Protein AF-A0A7C0YUF7-F1 (afdb_monomer_lite)

Structure (mmCIF, N/CA/C/O backbone):
data_AF-A0A7C0YUF7-F1
#
_entry.id   AF-A0A7C0YUF7-F1
#
loop_
_atom_site.group_PDB
_atom_site.id
_atom_site.type_symbol
_atom_site.label_atom_id
_atom_site.label_alt_id
_atom_site.label_comp_id
_atom_site.label_asym_id
_atom_site.label_entity_id
_atom_site.label_seq_id
_atom_site.pdbx_PDB_ins_code
_atom_site.Cartn_x
_atom_site.Cartn_y
_atom_site.Cartn_z
_atom_site.occupancy
_atom_site.B_iso_or_equiv
_atom_site.auth_seq_id
_atom_site.auth_comp_id
_atom_site.auth_asym_id
_atom_site.auth_atom_id
_atom_site.pdbx_PDB_model_num
ATOM 1 N N . MET A 1 1 ? 7.130 -9.397 -11.114 1.00 52.28 1 MET A N 1
ATOM 2 C CA . MET A 1 1 ? 7.569 -9.160 -9.724 1.00 52.28 1 MET A CA 1
ATOM 3 C C . MET A 1 1 ? 7.304 -7.732 -9.233 1.00 52.28 1 MET A C 1
ATOM 5 O O . MET A 1 1 ? 6.845 -7.637 -8.111 1.00 52.28 1 MET A O 1
ATOM 9 N N . ASN A 1 2 ? 7.462 -6.641 -10.013 1.00 54.00 2 ASN A N 1
ATOM 10 C CA . ASN A 1 2 ? 7.253 -5.268 -9.478 1.00 54.00 2 ASN A CA 1
ATOM 11 C C . ASN A 1 2 ? 5.897 -4.582 -9.797 1.00 54.00 2 ASN A C 1
ATOM 13 O O . ASN A 1 2 ? 5.569 -3.597 -9.143 1.00 54.00 2 ASN A O 1
ATOM 17 N N . ASP A 1 3 ? 5.058 -5.104 -10.707 1.00 67.81 3 ASP A N 1
ATOM 18 C CA . ASP A 1 3 ? 3.651 -4.647 -10.853 1.00 67.81 3 ASP A CA 1
ATOM 19 C C . ASP A 1 3 ? 2.762 -5.085 -9.678 1.00 67.81 3 ASP A C 1
ATOM 21 O O . ASP A 1 3 ? 1.737 -4.471 -9.381 1.00 67.81 3 ASP A O 1
ATOM 25 N N . GLU A 1 4 ? 3.162 -6.151 -8.982 1.00 83.69 4 GLU A N 1
ATOM 26 C CA . GLU A 1 4 ? 2.404 -6.701 -7.860 1.00 83.69 4 GLU A CA 1
ATOM 27 C C . GLU A 1 4 ? 2.413 -5.766 -6.644 1.00 83.69 4 GLU A C 1
ATOM 29 O O . GLU A 1 4 ? 1.418 -5.723 -5.930 1.00 83.69 4 GLU A O 1
ATOM 34 N N . LEU A 1 5 ? 3.471 -4.967 -6.441 1.00 86.75 5 LEU A N 1
ATOM 35 C CA . LEU A 1 5 ? 3.528 -3.975 -5.362 1.00 86.75 5 LEU A CA 1
ATOM 36 C C . LEU A 1 5 ? 2.506 -2.854 -5.584 1.00 86.75 5 LEU A C 1
ATOM 38 O O . LEU A 1 5 ? 1.699 -2.582 -4.696 1.00 86.75 5 LEU A O 1
ATOM 42 N N . LYS A 1 6 ? 2.493 -2.246 -6.782 1.00 87.62 6 LYS A N 1
ATOM 43 C CA . LYS A 1 6 ? 1.505 -1.210 -7.133 1.00 87.62 6 LYS A CA 1
ATOM 44 C C . LYS A 1 6 ? 0.088 -1.759 -7.009 1.00 87.62 6 LYS A C 1
ATOM 46 O O . LYS A 1 6 ? -0.779 -1.096 -6.448 1.00 87.62 6 LYS A O 1
ATOM 51 N N . ARG A 1 7 ? -0.136 -2.993 -7.478 1.00 89.56 7 ARG A N 1
ATOM 52 C CA . ARG A 1 7 ? -1.4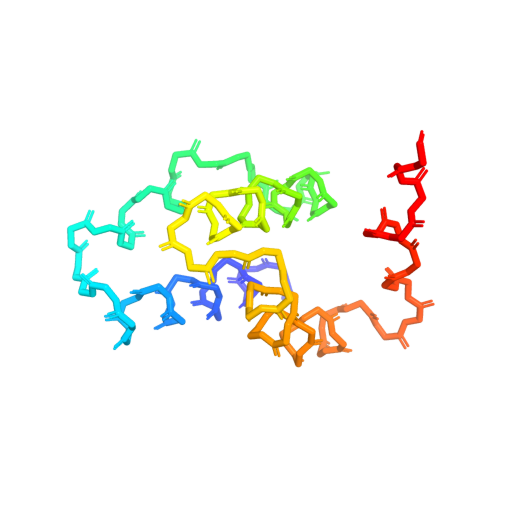42 -3.655 -7.406 1.00 89.56 7 ARG A CA 1
ATOM 53 C C . ARG A 1 7 ? -1.885 -3.921 -5.968 1.00 89.56 7 ARG A C 1
ATOM 55 O O . ARG A 1 7 ? -2.984 -3.512 -5.617 1.00 89.56 7 ARG A O 1
ATOM 62 N N . ASP A 1 8 ? -1.043 -4.538 -5.138 1.00 90.44 8 ASP A N 1
ATOM 63 C CA . ASP A 1 8 ? -1.376 -4.852 -3.740 1.00 90.44 8 ASP A CA 1
ATOM 64 C C . ASP A 1 8 ? -1.697 -3.571 -2.944 1.00 90.44 8 ASP A C 1
ATOM 66 O O . ASP A 1 8 ? -2.670 -3.529 -2.189 1.00 90.44 8 ASP A O 1
ATOM 70 N N . ILE A 1 9 ? -0.923 -2.497 -3.147 1.00 89.94 9 ILE A N 1
ATOM 71 C CA . ILE A 1 9 ? -1.165 -1.190 -2.516 1.00 89.94 9 ILE A CA 1
ATOM 72 C C . ILE A 1 9 ? -2.465 -0.563 -3.028 1.00 89.94 9 ILE A C 1
ATOM 74 O O . ILE A 1 9 ? -3.276 -0.072 -2.244 1.00 89.94 9 ILE A O 1
ATOM 78 N N . LYS A 1 10 ? -2.701 -0.591 -4.341 1.00 90.38 10 LYS A N 1
ATOM 79 C CA . LYS A 1 10 ? -3.928 -0.054 -4.934 1.00 90.38 10 LYS A CA 1
ATOM 80 C C . LYS A 1 10 ? -5.162 -0.801 -4.436 1.00 90.38 10 LYS A C 1
ATOM 82 O O . LYS A 1 10 ? -6.162 -0.166 -4.115 1.00 90.38 10 LYS A O 1
ATOM 87 N N . GLU A 1 11 ? -5.091 -2.125 -4.311 1.00 92.06 11 GLU A N 1
ATOM 88 C CA . GLU A 1 11 ? -6.153 -2.945 -3.720 1.00 92.06 11 GLU A CA 1
ATOM 89 C C . GLU A 1 11 ? -6.379 -2.617 -2.239 1.00 92.06 11 GLU A C 1
ATOM 91 O O . GLU A 1 11 ? -7.528 -2.539 -1.802 1.00 92.06 11 GLU A O 1
ATOM 96 N N . LEU A 1 12 ? -5.312 -2.376 -1.468 1.00 90.81 12 LEU A N 1
ATOM 97 C CA . LEU A 1 12 ? -5.418 -1.906 -0.086 1.00 90.81 12 LEU A CA 1
ATOM 98 C C . LEU A 1 12 ? -6.178 -0.572 -0.018 1.00 90.81 12 LEU A C 1
ATOM 100 O O . LEU A 1 12 ? -7.145 -0.447 0.733 1.00 90.81 12 LEU A O 1
ATOM 104 N N . PHE A 1 13 ? -5.786 0.408 -0.834 1.00 90.06 13 PHE A N 1
ATOM 105 C CA . PHE A 1 13 ? -6.452 1.711 -0.889 1.00 90.06 13 PHE A CA 1
ATOM 106 C C . PHE A 1 13 ? -7.913 1.579 -1.327 1.00 90.06 13 PHE A C 1
ATOM 108 O O . PHE A 1 13 ? -8.788 2.215 -0.741 1.00 90.06 13 PHE A O 1
ATOM 115 N N . LEU A 1 14 ? -8.188 0.718 -2.312 1.00 90.88 14 LEU A N 1
ATOM 116 C CA . LEU A 1 14 ? -9.537 0.434 -2.794 1.00 90.88 14 LEU A CA 1
ATOM 117 C C . LEU A 1 14 ? -10.425 -0.118 -1.675 1.00 90.88 14 LEU A C 1
ATOM 119 O O . LEU A 1 14 ? -11.561 0.322 -1.528 1.00 90.88 14 LEU A O 1
ATOM 123 N N . LYS A 1 15 ? -9.909 -1.058 -0.874 1.00 89.38 15 LYS A N 1
ATOM 124 C CA . LYS A 1 15 ? -10.656 -1.685 0.225 1.00 89.38 15 LYS A CA 1
ATOM 125 C C . LYS A 1 15 ? -10.963 -0.718 1.364 1.00 89.38 15 LYS A C 1
ATOM 127 O O . LYS A 1 15 ? -12.016 -0.837 1.977 1.00 89.38 15 LYS A O 1
ATOM 132 N N . ILE A 1 16 ? -10.054 0.212 1.657 1.00 88.31 16 ILE A N 1
ATOM 133 C CA . ILE A 1 16 ? -10.184 1.110 2.814 1.00 88.31 16 ILE A CA 1
ATOM 134 C C . ILE A 1 16 ? -10.958 2.381 2.461 1.00 88.31 16 ILE A C 1
ATOM 136 O O . ILE A 1 16 ? -11.811 2.817 3.227 1.00 88.31 16 ILE A O 1
ATOM 140 N N . PHE A 1 17 ? -10.657 2.984 1.311 1.00 86.94 17 PHE A N 1
ATOM 141 C CA . PHE A 1 17 ? -11.140 4.319 0.948 1.00 86.94 17 PHE A CA 1
ATOM 142 C C . PHE A 1 17 ? -11.992 4.344 -0.324 1.00 86.94 17 PHE A C 1
ATOM 144 O O . PHE A 1 17 ? -12.544 5.385 -0.684 1.00 86.94 17 PHE A O 1
ATOM 151 N N . GLY A 1 18 ? -12.095 3.217 -1.030 1.00 87.56 18 GLY A N 1
ATOM 152 C CA . GLY A 1 18 ? -12.803 3.126 -2.298 1.00 87.56 18 GLY A CA 1
ATOM 153 C C . GLY A 1 18 ? -11.997 3.611 -3.506 1.00 87.56 18 GLY A C 1
ATOM 154 O O . GLY A 1 18 ? -10.848 4.055 -3.429 1.00 87.56 18 GLY A O 1
ATOM 155 N N . SER A 1 19 ? -12.636 3.522 -4.671 1.00 86.31 19 SER A N 1
ATOM 156 C CA . SER A 1 19 ? -12.015 3.751 -5.983 1.00 86.31 19 SER A CA 1
ATOM 157 C C . SER A 1 19 ? -11.462 5.156 -6.186 1.00 86.31 19 SER A C 1
ATOM 159 O O . SER A 1 19 ? -10.471 5.320 -6.893 1.00 86.31 19 SER A O 1
ATOM 161 N N . ARG A 1 20 ? -12.067 6.173 -5.565 1.00 84.56 20 ARG A N 1
ATOM 162 C CA . ARG A 1 20 ? -11.653 7.569 -5.743 1.00 84.56 20 ARG A CA 1
ATOM 163 C C . ARG A 1 20 ? -10.258 7.825 -5.183 1.00 84.56 20 ARG A C 1
ATOM 165 O O . ARG A 1 20 ? -9.452 8.460 -5.851 1.00 84.56 20 ARG A O 1
ATOM 172 N N . VAL A 1 21 ? -9.982 7.313 -3.988 1.00 84.12 21 VAL A N 1
ATOM 173 C CA . VAL A 1 21 ? -8.691 7.501 -3.317 1.00 84.12 21 VAL A CA 1
ATOM 174 C C . VAL A 1 21 ? -7.652 6.533 -3.875 1.00 84.12 21 VAL A C 1
ATOM 176 O O . VAL A 1 21 ? -6.501 6.911 -4.025 1.00 84.12 21 VAL A O 1
ATOM 179 N N . ALA A 1 22 ? -8.049 5.328 -4.296 1.00 87.31 22 ALA A N 1
ATOM 180 C CA . ALA A 1 22 ? -7.137 4.366 -4.920 1.00 87.31 22 ALA A CA 1
ATOM 181 C C . ALA A 1 22 ? -6.479 4.867 -6.221 1.00 87.31 22 ALA A C 1
ATOM 183 O O . ALA A 1 22 ? -5.411 4.379 -6.578 1.00 87.31 22 ALA A O 1
ATOM 184 N N . LYS A 1 23 ? -7.077 5.850 -6.911 1.00 87.00 23 LYS A N 1
ATOM 185 C CA . LYS A 1 23 ? -6.468 6.497 -8.086 1.00 87.00 23 LYS A CA 1
ATOM 186 C C . LYS A 1 23 ? -5.208 7.298 -7.754 1.00 87.00 23 LYS A C 1
ATOM 188 O O . LYS A 1 23 ? -4.369 7.441 -8.627 1.00 87.00 23 LYS A O 1
ATOM 193 N N . VAL A 1 24 ? -5.034 7.769 -6.514 1.00 86.94 24 VAL A N 1
ATOM 194 C CA . VAL A 1 24 ? -3.813 8.502 -6.122 1.00 86.94 24 VAL A CA 1
ATOM 195 C C . VAL A 1 24 ? -2.560 7.638 -6.282 1.00 86.94 24 VAL A C 1
ATOM 197 O O . VAL A 1 24 ? -1.496 8.140 -6.605 1.00 86.94 24 VAL A O 1
ATOM 200 N N . VAL A 1 25 ? -2.711 6.319 -6.133 1.00 87.25 25 VAL A N 1
ATOM 201 C CA . VAL A 1 25 ? -1.621 5.353 -6.297 1.00 87.25 25 VAL A CA 1
ATOM 202 C C . VAL A 1 25 ? -1.121 5.312 -7.743 1.00 87.25 25 VAL A C 1
ATOM 204 O O . VAL A 1 25 ? 0.027 4.948 -7.988 1.00 87.25 25 VAL A O 1
ATOM 207 N N . ASP A 1 26 ? -1.968 5.669 -8.712 1.00 85.56 26 ASP A N 1
ATOM 208 C CA . ASP A 1 26 ? -1.561 5.741 -10.113 1.00 85.56 26 ASP A CA 1
ATOM 209 C C . ASP A 1 26 ? -0.620 6.923 -10.377 1.00 85.56 26 ASP A C 1
ATOM 211 O O . ASP A 1 26 ? 0.282 6.753 -11.196 1.00 85.56 26 ASP A O 1
ATOM 215 N N . GLU A 1 27 ? -0.781 8.027 -9.634 1.00 87.19 27 GLU A N 1
ATOM 216 C CA . GLU A 1 27 ? 0.005 9.268 -9.744 1.00 87.19 27 GLU A CA 1
ATOM 217 C C . GLU A 1 27 ? 1.393 9.173 -9.094 1.00 87.19 27 GLU A C 1
ATOM 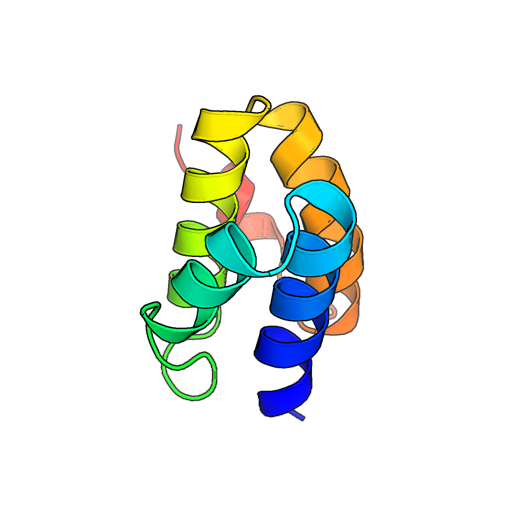219 O O . GLU A 1 27 ? 2.270 9.966 -9.421 1.00 87.19 27 GLU A O 1
ATOM 224 N N . PHE A 1 28 ? 1.597 8.223 -8.177 1.00 85.94 28 PHE A N 1
ATOM 225 C CA . PHE A 1 28 ? 2.896 8.008 -7.535 1.00 85.94 28 PHE A CA 1
ATOM 226 C C . PHE A 1 28 ? 3.926 7.416 -8.495 1.00 85.94 28 PHE A C 1
ATOM 228 O O . PHE A 1 28 ? 3.581 6.710 -9.456 1.00 85.94 28 PHE A O 1
ATOM 235 N N . ASP A 1 29 ? 5.196 7.657 -8.164 1.00 79.69 29 ASP A N 1
ATOM 236 C CA . ASP A 1 29 ? 6.340 7.236 -8.964 1.00 79.69 29 ASP A CA 1
ATOM 237 C C . ASP A 1 29 ? 6.339 5.731 -9.253 1.00 79.69 29 ASP A C 1
ATOM 239 O O . ASP A 1 29 ? 5.834 4.905 -8.486 1.00 79.69 29 ASP A O 1
ATOM 243 N N . ASP A 1 30 ? 6.900 5.353 -10.403 1.00 79.00 30 ASP A N 1
ATOM 244 C CA . ASP A 1 30 ? 6.840 3.966 -10.849 1.00 79.00 30 ASP A CA 1
ATOM 245 C C . ASP A 1 30 ? 7.637 3.049 -9.896 1.00 79.00 30 ASP A C 1
ATOM 247 O O . ASP A 1 30 ? 8.867 3.167 -9.797 1.00 79.00 30 ASP A O 1
ATOM 251 N N . PRO A 1 31 ? 6.987 2.069 -9.235 1.00 81.50 31 PRO A N 1
ATOM 252 C CA . PRO A 1 31 ? 7.656 1.221 -8.256 1.00 81.50 31 PRO A CA 1
ATOM 253 C C . PRO A 1 31 ? 8.665 0.253 -8.878 1.00 81.50 31 PRO A C 1
ATOM 255 O O . PRO A 1 31 ? 9.370 -0.439 -8.146 1.00 81.50 31 PRO A O 1
ATOM 258 N N . LYS A 1 32 ? 8.770 0.156 -10.213 1.00 78.94 32 LYS A N 1
ATOM 259 C CA . LYS A 1 32 ? 9.845 -0.614 -10.854 1.00 78.94 32 LYS A CA 1
ATOM 260 C C . LYS A 1 32 ? 11.157 0.151 -10.821 1.00 78.94 32 LYS A C 1
ATOM 262 O O . LYS A 1 32 ? 12.194 -0.488 -10.663 1.00 78.94 32 LYS A O 1
ATOM 267 N N . ARG A 1 33 ? 11.117 1.478 -10.974 1.00 80.69 33 ARG A N 1
ATOM 268 C CA . ARG A 1 33 ? 12.305 2.339 -10.882 1.00 80.69 33 ARG A CA 1
ATOM 269 C C . ARG A 1 33 ? 12.588 2.777 -9.453 1.00 80.69 33 ARG A C 1
ATOM 271 O O . ARG A 1 33 ? 13.738 2.698 -9.032 1.00 80.69 33 ARG A O 1
ATOM 278 N N . TYR A 1 34 ? 11.555 3.179 -8.717 1.00 83.00 34 TYR A N 1
ATOM 279 C CA . TYR A 1 34 ? 11.691 3.775 -7.387 1.00 83.00 34 TYR A CA 1
ATOM 280 C C . TYR A 1 34 ? 10.753 3.100 -6.372 1.00 83.00 34 TYR A C 1
ATOM 282 O O . TYR A 1 34 ? 9.819 3.718 -5.863 1.00 83.00 34 TYR A O 1
ATOM 290 N N . PRO A 1 35 ? 10.977 1.809 -6.060 1.00 81.81 35 PRO A N 1
ATOM 291 C CA . PRO A 1 35 ? 10.111 1.049 -5.158 1.00 81.81 35 PRO A CA 1
ATOM 292 C C . PRO A 1 35 ? 10.050 1.648 -3.745 1.00 81.81 35 PRO A C 1
ATOM 294 O O . PRO A 1 35 ? 8.997 1.625 -3.115 1.00 81.81 35 PRO A O 1
ATOM 297 N N . GLU A 1 36 ? 11.160 2.194 -3.248 1.00 83.06 36 GLU A N 1
ATOM 298 C CA . GLU A 1 36 ? 11.237 2.802 -1.915 1.00 83.06 36 GLU A CA 1
ATOM 299 C C . GLU A 1 36 ? 10.467 4.128 -1.858 1.00 83.06 36 GLU A C 1
ATOM 301 O O . GLU A 1 36 ? 9.611 4.274 -0.987 1.00 83.06 36 GLU A O 1
ATOM 306 N N . GLU A 1 37 ? 10.691 5.039 -2.812 1.00 85.75 37 GLU A N 1
ATOM 307 C CA . GLU A 1 37 ? 9.969 6.321 -2.925 1.00 85.75 37 GLU A CA 1
ATOM 308 C C . GLU A 1 37 ? 8.461 6.092 -3.029 1.00 85.75 37 GLU A C 1
ATOM 310 O O . GLU A 1 37 ? 7.711 6.592 -2.194 1.00 85.75 37 GLU A O 1
ATOM 315 N N . PHE A 1 38 ? 8.024 5.215 -3.941 1.00 88.69 38 PHE A N 1
ATOM 316 C CA . PHE A 1 38 ? 6.612 4.858 -4.091 1.00 88.69 38 PHE A CA 1
ATOM 317 C C . PHE A 1 38 ? 5.990 4.423 -2.758 1.00 88.69 38 PHE A C 1
ATOM 319 O O . PHE A 1 38 ? 4.904 4.856 -2.368 1.00 88.69 38 PHE A O 1
ATOM 326 N N . THR A 1 39 ? 6.686 3.563 -2.014 1.00 86.62 39 THR A N 1
ATOM 327 C CA . THR A 1 39 ? 6.174 3.079 -0.731 1.00 86.62 39 THR A CA 1
ATOM 328 C C . THR A 1 39 ? 6.213 4.130 0.380 1.00 86.62 39 THR A C 1
ATOM 330 O O . THR A 1 39 ? 5.321 4.121 1.232 1.00 86.62 39 THR A O 1
ATOM 333 N N . LYS A 1 40 ? 7.179 5.060 0.361 1.00 87.88 40 LYS A N 1
ATOM 334 C CA . LYS A 1 40 ? 7.216 6.231 1.250 1.00 87.88 40 LYS A CA 1
ATOM 335 C C . LYS A 1 40 ? 6.059 7.179 0.968 1.00 87.88 40 LYS A C 1
ATOM 337 O O . LYS A 1 40 ? 5.387 7.578 1.915 1.00 87.88 40 LYS A O 1
ATOM 342 N N . GLU A 1 41 ? 5.771 7.474 -0.296 1.00 89.69 41 GLU A N 1
ATOM 343 C CA . GLU A 1 41 ? 4.620 8.291 -0.691 1.00 89.69 41 GLU A CA 1
ATOM 344 C C . GLU A 1 41 ? 3.307 7.653 -0.227 1.00 89.69 41 GLU A C 1
ATOM 346 O O . GLU A 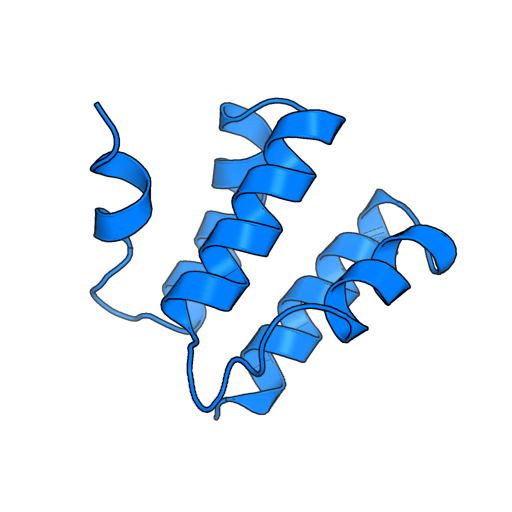1 41 ? 2.482 8.304 0.421 1.00 89.69 41 GLU A O 1
ATOM 351 N N . CYS A 1 42 ? 3.151 6.343 -0.445 1.00 90.19 42 CYS A N 1
ATOM 352 C CA . CYS A 1 42 ? 1.995 5.591 0.040 1.00 90.19 42 CYS A CA 1
ATOM 353 C C . CYS A 1 42 ? 1.871 5.654 1.568 1.00 90.19 42 CYS A C 1
ATOM 355 O O . CYS A 1 42 ? 0.776 5.863 2.097 1.00 90.19 42 CYS A O 1
ATOM 357 N N . PHE A 1 43 ? 2.981 5.488 2.291 1.00 89.75 43 PHE A N 1
ATOM 358 C CA . PHE A 1 43 ? 3.005 5.574 3.749 1.00 89.75 43 PHE A CA 1
ATOM 359 C C . PHE A 1 43 ? 2.667 6.973 4.248 1.00 89.75 43 PHE A C 1
ATOM 361 O O .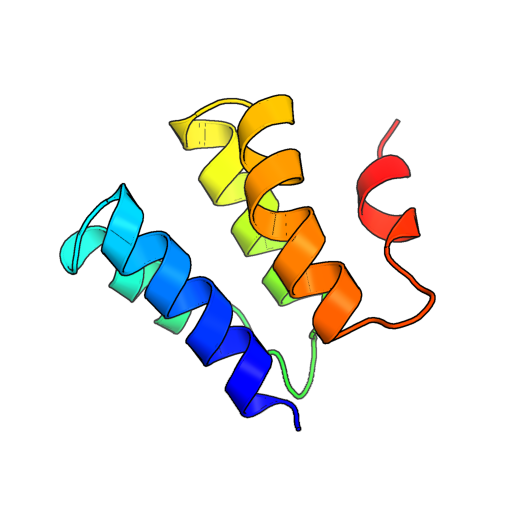 PHE A 1 43 ? 1.855 7.108 5.165 1.00 89.75 43 PHE A O 1
ATOM 368 N N . PHE A 1 44 ? 3.248 8.007 3.649 1.00 89.06 44 PHE A N 1
ATOM 369 C CA . PHE A 1 44 ? 2.983 9.394 3.997 1.00 89.06 44 PHE A CA 1
ATOM 370 C C . PHE A 1 44 ? 1.507 9.728 3.789 1.00 89.06 44 PHE A C 1
ATOM 372 O O . PHE A 1 44 ? 0.853 10.236 4.702 1.00 89.06 44 PHE A O 1
ATOM 379 N N . PHE A 1 45 ? 0.955 9.360 2.633 1.00 90.44 45 PHE A N 1
ATOM 380 C CA . PHE A 1 45 ? -0.447 9.583 2.312 1.00 90.44 45 PHE A CA 1
ATOM 381 C C . PHE A 1 45 ? -1.383 8.881 3.306 1.00 90.44 45 PHE A C 1
ATOM 383 O O . PHE A 1 45 ? -2.257 9.517 3.897 1.00 90.44 45 PHE A O 1
ATOM 390 N N . LEU A 1 46 ? -1.163 7.588 3.572 1.00 89.56 46 LEU A N 1
ATOM 391 C CA . LEU A 1 46 ? -1.942 6.853 4.572 1.00 89.56 46 LEU A CA 1
ATOM 392 C C . LEU A 1 46 ? -1.779 7.459 5.971 1.00 89.56 46 LEU A C 1
ATOM 394 O O . LEU A 1 46 ? -2.760 7.606 6.699 1.00 89.56 46 LEU A O 1
ATOM 398 N N . SER A 1 47 ? -0.569 7.876 6.340 1.00 90.62 47 SER A N 1
ATOM 399 C CA . SER A 1 47 ? -0.290 8.483 7.644 1.00 90.62 47 SER A CA 1
ATOM 400 C C . SER A 1 47 ? -1.064 9.780 7.854 1.00 90.62 47 SER A C 1
ATOM 402 O O . SER A 1 47 ? -1.490 10.052 8.976 1.00 90.62 47 SER A O 1
ATOM 404 N N . LYS A 1 48 ? -1.288 10.566 6.793 1.00 90.25 48 LYS A N 1
ATOM 405 C CA . LYS A 1 48 ? -2.121 11.776 6.848 1.00 90.25 48 LYS A CA 1
ATOM 406 C C . LYS A 1 48 ? -3.607 11.468 7.028 1.00 90.25 48 LYS A C 1
ATOM 408 O O . LYS A 1 48 ? -4.297 12.256 7.664 1.00 90.25 48 LYS A O 1
ATOM 413 N N . LEU A 1 49 ? -4.092 10.341 6.508 1.00 88.25 49 LEU A N 1
ATOM 414 C CA . LEU A 1 49 ? -5.509 9.970 6.586 1.00 88.25 49 LEU A CA 1
ATOM 415 C C . LEU A 1 49 ? -5.893 9.261 7.889 1.00 88.25 49 LEU A C 1
ATOM 417 O O . LEU A 1 49 ? -6.989 9.475 8.398 1.00 88.25 49 LEU A O 1
ATOM 421 N N . MET A 1 50 ? -5.028 8.393 8.417 1.00 89.19 50 MET A N 1
ATOM 422 C CA . MET A 1 50 ? -5.371 7.510 9.546 1.00 89.19 50 MET A CA 1
ATOM 423 C C . MET A 1 50 ? -4.328 7.464 10.669 1.00 89.19 50 MET A C 1
ATOM 425 O O . MET A 1 50 ? -4.497 6.708 11.627 1.00 89.19 50 MET A O 1
ATOM 429 N N . GLY A 1 51 ? -3.264 8.263 10.565 1.00 89.69 51 GLY A N 1
ATOM 430 C CA . GLY A 1 51 ? -2.143 8.278 11.503 1.00 89.69 51 GLY A CA 1
ATOM 431 C C . GLY A 1 51 ? -1.027 7.296 11.132 1.00 89.69 51 GLY A C 1
ATOM 432 O O . GLY A 1 51 ? -1.262 6.258 10.507 1.00 89.69 51 GLY A O 1
ATOM 433 N N . LYS A 1 52 ? 0.205 7.630 11.544 1.00 88.38 52 LYS A N 1
ATOM 434 C CA . LYS A 1 52 ? 1.434 6.885 11.209 1.00 88.38 52 LYS A CA 1
ATOM 435 C C . LYS A 1 52 ? 1.367 5.407 11.599 1.00 88.38 52 LYS A C 1
ATOM 437 O O . LYS A 1 52 ? 1.706 4.542 10.801 1.00 88.38 52 LYS A O 1
ATOM 442 N N . GLU A 1 53 ? 0.895 5.105 12.805 1.00 88.25 53 GLU A N 1
ATOM 443 C CA . GLU A 1 53 ? 0.900 3.738 13.338 1.00 88.25 53 GLU A CA 1
ATOM 444 C C . GLU A 1 53 ? -0.034 2.799 12.554 1.00 88.25 53 GLU A C 1
ATOM 446 O O . GLU A 1 53 ? 0.353 1.693 12.171 1.00 88.25 53 GLU A O 1
ATOM 451 N N . LYS A 1 54 ? -1.249 3.262 12.229 1.00 88.31 54 LYS A N 1
ATOM 452 C CA . LYS A 1 54 ? -2.198 2.495 11.406 1.00 88.31 54 LYS A CA 1
ATOM 453 C C . LYS A 1 54 ? -1.702 2.333 9.973 1.00 88.31 54 LYS A C 1
ATOM 455 O O . LYS A 1 54 ? -1.772 1.233 9.430 1.00 88.31 54 LYS A O 1
ATOM 460 N N . ALA A 1 55 ? -1.166 3.400 9.382 1.00 89.69 55 ALA A N 1
ATOM 461 C CA . ALA A 1 55 ? -0.590 3.361 8.043 1.00 89.69 55 ALA A CA 1
ATOM 462 C C . ALA A 1 55 ? 0.554 2.342 7.941 1.00 89.69 55 ALA A C 1
ATOM 464 O O . ALA A 1 55 ? 0.575 1.523 7.020 1.00 89.69 55 ALA A O 1
ATOM 465 N N . LEU A 1 56 ? 1.462 2.347 8.922 1.00 87.44 56 LEU A N 1
ATOM 466 C CA . LEU A 1 56 ? 2.584 1.416 8.982 1.00 87.44 56 LEU A CA 1
ATOM 467 C C . LEU A 1 56 ? 2.089 -0.025 9.108 1.00 87.44 56 LEU A C 1
ATOM 469 O O . LEU A 1 56 ? 2.532 -0.876 8.344 1.00 87.44 56 LEU A O 1
ATOM 473 N N . ASN A 1 57 ? 1.137 -0.295 10.007 1.00 89.00 57 ASN A N 1
ATOM 474 C CA . ASN A 1 57 ? 0.575 -1.634 10.207 1.00 89.00 57 ASN A CA 1
ATOM 475 C C . ASN A 1 57 ? -0.109 -2.202 8.953 1.00 89.00 57 ASN A C 1
ATOM 477 O O . ASN A 1 57 ? -0.028 -3.405 8.709 1.00 89.00 57 ASN A O 1
ATOM 481 N N . LEU A 1 58 ? -0.749 -1.358 8.139 1.00 88.94 58 LEU A N 1
ATOM 482 C CA . LEU A 1 58 ? -1.384 -1.787 6.889 1.00 88.94 58 LEU A CA 1
ATOM 483 C C . LEU A 1 58 ? -0.382 -2.037 5.759 1.00 88.94 58 LEU A C 1
ATOM 485 O O . LEU A 1 58 ? -0.558 -2.972 4.979 1.00 88.94 58 LEU A O 1
ATOM 489 N N . LEU A 1 59 ? 0.667 -1.219 5.664 1.00 87.88 59 LEU A N 1
ATOM 490 C CA . LEU A 1 59 ? 1.690 -1.364 4.629 1.00 87.88 59 LEU A CA 1
ATOM 491 C C . LEU A 1 59 ? 2.703 -2.463 4.949 1.00 87.88 59 LEU A C 1
ATOM 493 O O . LEU A 1 59 ? 3.141 -3.164 4.042 1.00 87.88 59 LEU A O 1
ATOM 497 N N . LEU A 1 60 ? 3.037 -2.668 6.224 1.00 86.38 60 LEU A N 1
ATOM 498 C CA . LEU A 1 60 ? 3.973 -3.685 6.713 1.00 86.38 60 LEU A CA 1
ATOM 499 C C . LEU A 1 60 ? 3.833 -5.069 6.056 1.00 86.38 60 LEU A C 1
ATOM 501 O O . LEU A 1 60 ? 4.854 -5.600 5.614 1.00 86.38 60 LEU A O 1
ATOM 505 N N . PRO A 1 61 ? 2.638 -5.690 5.975 1.00 87.75 61 PRO A N 1
ATOM 506 C CA . PRO A 1 61 ? 2.488 -7.002 5.347 1.00 87.75 61 PRO A CA 1
ATOM 507 C C . PRO A 1 61 ? 2.794 -6.980 3.843 1.00 87.75 61 PRO A C 1
ATOM 509 O O . PRO A 1 61 ? 3.436 -7.903 3.340 1.00 87.75 61 PRO A O 1
ATOM 512 N N . ILE A 1 62 ? 2.405 -5.916 3.135 1.00 87.69 62 ILE A N 1
ATOM 513 C CA . ILE A 1 62 ? 2.690 -5.741 1.703 1.00 87.69 62 ILE A CA 1
ATOM 514 C C . ILE A 1 62 ? 4.196 -5.540 1.506 1.00 87.69 62 ILE A C 1
ATOM 516 O O . ILE A 1 62 ? 4.827 -6.218 0.698 1.00 87.69 62 ILE A O 1
ATOM 520 N N . LEU A 1 63 ? 4.806 -4.676 2.313 1.00 84.62 63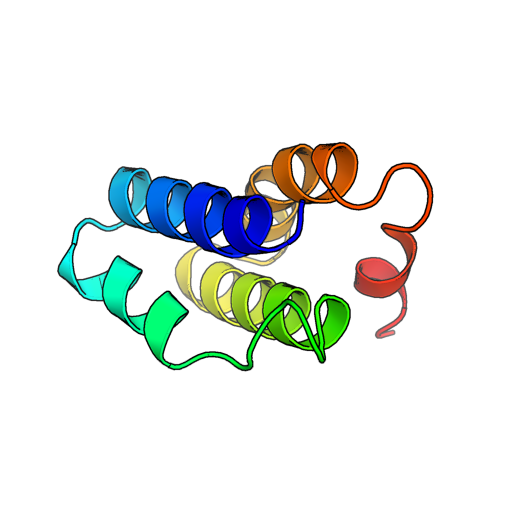 LEU A N 1
ATOM 521 C CA . LEU A 1 63 ? 6.237 -4.405 2.264 1.00 84.62 63 LEU A CA 1
ATOM 522 C C . LEU A 1 63 ? 7.063 -5.644 2.602 1.00 84.62 63 LEU A C 1
ATOM 524 O O . LEU A 1 63 ? 8.041 -5.912 1.925 1.00 84.62 63 LEU A O 1
ATOM 528 N N . LYS A 1 64 ? 6.667 -6.463 3.580 1.00 83.62 64 LYS A N 1
ATOM 529 C CA . LYS A 1 64 ? 7.354 -7.731 3.882 1.00 83.62 64 LYS A CA 1
ATOM 530 C C . LYS A 1 64 ? 7.260 -8.743 2.738 1.00 83.62 64 LYS A C 1
ATOM 532 O O . LYS A 1 64 ? 8.223 -9.472 2.498 1.00 83.62 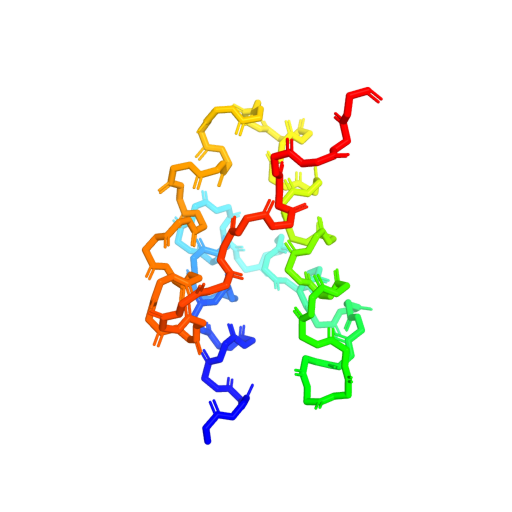64 LYS A O 1
ATOM 537 N N . LYS A 1 65 ? 6.122 -8.786 2.034 1.00 84.12 65 LYS A N 1
ATOM 538 C CA . LYS A 1 65 ? 5.913 -9.648 0.859 1.00 84.12 65 LYS A CA 1
ATOM 539 C C . LYS A 1 65 ? 6.860 -9.267 -0.286 1.00 84.12 65 LYS A C 1
ATOM 541 O O . LYS A 1 65 ? 7.448 -10.157 -0.898 1.00 84.12 65 LYS A O 1
ATOM 546 N N . HIS A 1 66 ? 7.035 -7.968 -0.533 1.00 82.25 66 HIS A N 1
ATOM 547 C CA . HIS A 1 66 ? 7.823 -7.445 -1.660 1.00 82.25 66 HIS A CA 1
ATOM 548 C C . HIS A 1 66 ? 9.303 -7.197 -1.328 1.00 82.25 66 HIS A C 1
ATOM 550 O O . HIS A 1 66 ? 10.183 -7.475 -2.137 1.00 82.25 66 HIS A O 1
ATOM 556 N N . PHE A 1 67 ? 9.607 -6.770 -0.106 1.00 76.44 67 PHE A N 1
ATOM 557 C CA . PHE A 1 67 ? 10.943 -6.447 0.394 1.00 76.44 67 PHE A CA 1
ATOM 558 C C . PHE A 1 67 ? 11.327 -7.423 1.511 1.00 76.44 67 PHE A C 1
ATOM 560 O O . PHE A 1 67 ? 11.345 -7.082 2.693 1.00 76.44 67 PHE A O 1
ATOM 567 N N . LYS A 1 68 ? 11.684 -8.658 1.130 1.00 62.56 68 LYS A N 1
ATOM 568 C CA . LYS A 1 68 ? 12.001 -9.787 2.035 1.00 62.56 68 LYS A CA 1
ATOM 569 C C . LYS A 1 68 ? 13.000 -9.499 3.179 1.00 62.56 68 LYS A C 1
ATOM 571 O O . LYS A 1 68 ? 13.092 -10.318 4.088 1.00 62.56 68 LYS A O 1
ATOM 576 N N . LYS A 1 69 ? 13.771 -8.401 3.154 1.00 54.34 69 LYS A N 1
ATOM 577 C CA . LYS A 1 69 ? 14.800 -8.074 4.170 1.00 54.34 69 LYS A CA 1
ATOM 578 C C . LYS A 1 69 ? 15.001 -6.579 4.484 1.00 54.34 69 LYS A C 1
ATOM 580 O O . LYS A 1 69 ? 15.898 -6.254 5.251 1.00 54.34 69 LYS A O 1
ATOM 585 N N . LYS A 1 70 ? 14.220 -5.661 3.906 1.00 54.19 70 LYS A N 1
ATOM 586 C CA . LYS A 1 70 ? 14.589 -4.232 3.834 1.00 54.19 70 LYS A CA 1
ATOM 587 C C . LYS A 1 70 ? 13.396 -3.300 4.109 1.00 54.19 70 LYS A C 1
ATOM 589 O O . LYS A 1 70 ? 13.049 -2.459 3.299 1.00 54.19 70 LYS A O 1
ATOM 594 N N . VAL A 1 71 ? 12.739 -3.473 5.258 1.00 58.97 71 VAL A N 1
ATOM 595 C CA . VAL A 1 71 ? 11.657 -2.568 5.728 1.00 58.97 71 VAL A CA 1
ATOM 596 C C . VAL A 1 71 ? 12.183 -1.572 6.779 1.00 58.97 71 VAL A C 1
ATOM 598 O O . VAL A 1 71 ? 11.425 -0.894 7.458 1.00 58.97 71 VAL A O 1
ATOM 601 N N . THR A 1 72 ? 13.504 -1.466 6.931 1.00 56.75 72 THR A N 1
ATOM 602 C CA . THR A 1 72 ? 14.161 -0.566 7.891 1.00 56.75 72 THR A CA 1
ATOM 603 C C . THR A 1 72 ? 14.122 0.909 7.482 1.00 56.75 72 THR A C 1
ATOM 605 O O . THR A 1 72 ? 14.325 1.762 8.338 1.00 56.75 72 THR A O 1
ATOM 608 N N . PHE A 1 73 ? 13.801 1.229 6.222 1.00 61.50 73 PHE A N 1
ATOM 609 C CA . PHE A 1 73 ? 13.800 2.608 5.709 1.00 61.50 73 PHE A CA 1
ATOM 610 C C . PHE A 1 73 ? 12.647 3.488 6.220 1.00 61.50 73 PHE A C 1
ATOM 612 O O . PHE A 1 73 ? 12.744 4.706 6.155 1.00 61.50 73 PHE A O 1
ATOM 619 N N . PHE A 1 74 ? 11.558 2.903 6.738 1.00 58.94 74 PHE A N 1
ATOM 620 C CA . PHE A 1 74 ? 10.428 3.667 7.301 1.00 58.94 74 PHE A CA 1
ATOM 621 C C . PHE A 1 74 ? 10.669 4.148 8.734 1.00 58.94 74 PHE A C 1
ATOM 623 O O . PHE A 1 74 ? 9.893 4.942 9.254 1.00 58.94 74 PHE A O 1
ATOM 630 N N . LEU A 1 75 ? 11.714 3.632 9.382 1.00 53.44 75 LEU A N 1
ATOM 631 C CA . LEU A 1 75 ? 12.051 3.915 10.778 1.00 53.44 75 LEU A CA 1
ATOM 632 C C . LEU A 1 75 ? 13.226 4.894 10.906 1.00 53.44 75 LEU A C 1
ATOM 634 O O . LEU A 1 75 ? 13.683 5.125 12.016 1.00 53.44 75 LEU A O 1
ATOM 638 N N . THR A 1 76 ? 13.751 5.415 9.790 1.00 51.28 76 THR A N 1
ATOM 639 C CA . THR A 1 76 ? 15.000 6.200 9.765 1.00 51.28 76 THR A CA 1
ATOM 640 C C . THR A 1 76 ? 14.812 7.707 9.587 1.00 51.28 76 THR A C 1
ATOM 642 O O . THR A 1 76 ? 15.808 8.409 9.464 1.00 51.28 76 THR A O 1
ATOM 645 N N . GLU A 1 77 ? 13.581 8.222 9.585 1.00 48.19 77 GLU A N 1
ATOM 646 C CA . GLU A 1 77 ? 13.355 9.669 9.718 1.00 48.19 77 GLU A CA 1
ATOM 647 C C . GLU A 1 77 ? 13.021 9.990 11.179 1.00 48.19 77 GLU A C 1
ATOM 649 O O . GLU A 1 77 ? 11.856 9.977 11.592 1.00 48.19 77 GLU A O 1
ATOM 654 N N . GLU A 1 78 ? 14.102 10.181 11.939 1.00 37.03 78 GLU A N 1
ATOM 655 C CA . GLU A 1 78 ? 14.165 10.864 13.237 1.00 37.03 78 GLU A CA 1
ATOM 656 C C . GLU A 1 78 ? 14.301 12.378 13.014 1.00 37.03 78 GLU A C 1
ATOM 658 O O . GLU A 1 78 ? 15.066 12.769 12.100 1.00 37.03 78 GLU A O 1
#

Foldseek 3Di:
DQVVLLVLLLVLCCVPPNDVRSCVSVVFDRCVVPVPRSLVVQQVVVCVVPRNVVSCVSCVVSCCVVPVDDPCVSVPPD

pLDDT: mean 81.18, std 12.92, range [37.03, 92.06]

Radius of gyration: 11.55 Å; chains: 1; bounding box: 28×22×24 Å

Secondary structure (DSSP, 8-state):
--HHHHHHHHHHHHHHH-HHHHTHHHHSPPTTT-HHHHHHHHHHHHHHHH-HHHHHHHHHHHHHHH-TT--GGGG---

Sequence (78 aa):
MNDELKRDIKELFLKIFGSRVAKVVDEFDDPKRYPEEFTKECFFFLSKLMGKEKALNLLLPILKKHFKKKVTFFLTEE